Protein AF-A0AAV7T963-F1 (afdb_monomer)

Foldseek 3Di:
DDDDDDDDDDPDDDDPDPDDDDDDDPPPPDPDDDDDDDDDDPPPPCPVVVVVPPPPPVPPPPPPPPDPDDQLVVLVVVLVVCVVVVQQADPDDDSVLSVVLSVDPDPVVSSVSRNVVSVVVVVVVVVVVVVVVVVVVVVVVVVVVVVVVVVVVVVVVVVPPDPDDD

Mean predicted aligned error: 20.25 Å

Sequence (166 aa):
MMHDGTRKGFLAKLTHQQTTGRTLCFSLSLMKEETKTHLPQELDPDGWKTLSKSDPSDDDGEIHLEQEEDPLTTMRELVEMWRLAGKMVPENISEEQLRVLMELPTKSSRKTFLKHLLIKEGHKKSRKEKFKEIRKEESEQAIEKEDETDVRNTVDTCRKGNWRTL

Organism: Pleurodeles waltl (NCBI:txid8319)

Structure (mmCIF, N/CA/C/O backbone):
data_AF-A0AAV7T963-F1
#
_entry.id   AF-A0AAV7T963-F1
#
loop_
_atom_site.group_PDB
_atom_site.id
_atom_site.type_symbol
_atom_site.label_atom_id
_atom_site.label_alt_id
_atom_site.label_comp_id
_atom_site.label_asym_id
_atom_site.label_entity_id
_atom_site.label_seq_id
_atom_site.pdbx_PDB_ins_code
_atom_site.Cartn_x
_atom_site.Cartn_y
_atom_site.Cartn_z
_atom_site.occupancy
_atom_site.B_iso_or_equiv
_atom_site.auth_seq_id
_atom_site.auth_comp_id
_atom_site.auth_asym_id
_atom_site.auth_atom_id
_atom_site.pdbx_PDB_model_num
ATOM 1 N N . MET A 1 1 ? -44.673 41.470 -14.341 1.00 49.62 1 MET A N 1
ATOM 2 C CA . MET A 1 1 ? -43.631 42.468 -14.019 1.00 49.62 1 MET A CA 1
ATOM 3 C C . MET A 1 1 ? -42.719 41.839 -12.981 1.00 49.62 1 MET A C 1
ATOM 5 O O . MET A 1 1 ? -43.141 41.660 -11.850 1.00 49.62 1 MET A O 1
ATOM 9 N N . MET A 1 2 ? -41.551 41.357 -13.403 1.00 58.78 2 MET A N 1
ATOM 10 C CA . MET A 1 2 ? -40.573 40.682 -12.543 1.00 58.78 2 MET A CA 1
ATOM 11 C C . MET A 1 2 ? -39.478 41.692 -12.187 1.00 58.78 2 MET A C 1
ATOM 13 O O . MET A 1 2 ? -39.055 42.452 -13.052 1.00 58.78 2 MET A O 1
ATOM 17 N N . HIS A 1 3 ? -39.088 41.743 -10.915 1.00 51.69 3 HIS A N 1
ATOM 18 C CA . HIS A 1 3 ? -38.102 42.690 -10.398 1.00 51.69 3 HIS A CA 1
ATOM 19 C C . HIS A 1 3 ? -36.677 42.312 -10.834 1.00 51.69 3 HIS A C 1
ATOM 21 O O . HIS A 1 3 ? -36.234 41.189 -10.593 1.00 51.69 3 HIS A O 1
ATOM 27 N N . ASP A 1 4 ? -35.959 43.273 -11.419 1.00 53.66 4 ASP A N 1
ATOM 28 C CA . ASP A 1 4 ? -34.523 43.197 -11.699 1.00 53.66 4 ASP A CA 1
ATOM 29 C C . ASP A 1 4 ? -33.701 43.266 -10.402 1.00 53.66 4 ASP A C 1
ATOM 31 O O . ASP A 1 4 ? -33.773 44.230 -9.636 1.00 53.66 4 ASP A O 1
ATOM 35 N N . GLY A 1 5 ? -32.903 42.225 -10.157 1.00 57.91 5 GLY A N 1
ATOM 36 C CA . GLY A 1 5 ? -31.981 42.122 -9.029 1.00 57.91 5 GLY A CA 1
ATOM 37 C C . GLY A 1 5 ? -30.542 42.415 -9.449 1.00 57.91 5 GLY A C 1
ATOM 38 O O . GLY A 1 5 ? -29.823 41.526 -9.904 1.00 57.91 5 GLY A O 1
ATOM 39 N N . THR A 1 6 ? -30.107 43.659 -9.253 1.00 63.19 6 THR A N 1
ATOM 40 C CA . THR A 1 6 ? -28.734 44.138 -9.475 1.00 63.19 6 THR A CA 1
ATOM 41 C C . THR A 1 6 ? -27.724 43.404 -8.584 1.00 63.19 6 THR A C 1
AT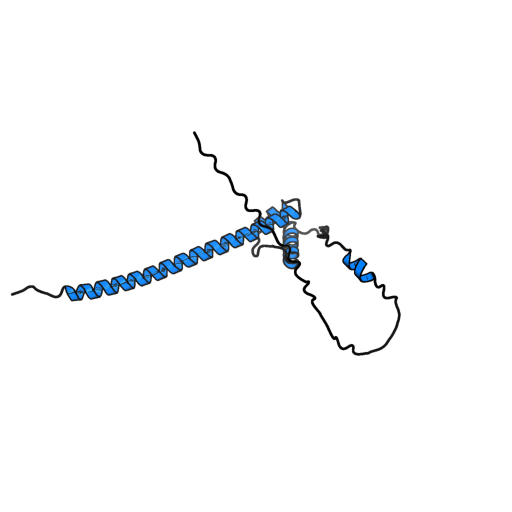OM 43 O O . THR A 1 6 ? -27.667 43.621 -7.372 1.00 63.19 6 THR A O 1
ATOM 46 N N . ARG A 1 7 ? -26.873 42.560 -9.180 1.00 59.44 7 ARG A N 1
ATOM 47 C CA . ARG A 1 7 ? -25.734 41.922 -8.499 1.00 59.44 7 ARG A CA 1
ATOM 48 C C . ARG A 1 7 ? -24.592 42.929 -8.344 1.00 59.44 7 ARG A C 1
ATOM 50 O O . ARG A 1 7 ? -23.920 43.270 -9.313 1.00 59.44 7 ARG A O 1
ATOM 57 N N . LYS A 1 8 ? -24.354 43.400 -7.119 1.00 62.66 8 LYS A N 1
ATOM 58 C CA . LYS A 1 8 ? -23.174 44.207 -6.778 1.00 62.66 8 LYS A CA 1
ATOM 59 C C . LYS A 1 8 ? -21.954 43.286 -6.694 1.00 62.66 8 LYS A C 1
ATOM 61 O O . LYS A 1 8 ? -21.834 42.498 -5.759 1.00 62.66 8 LYS A O 1
ATOM 66 N N . GLY A 1 9 ? -21.072 43.362 -7.688 1.00 49.31 9 GLY A N 1
ATOM 67 C CA . GLY A 1 9 ? -19.769 42.705 -7.659 1.00 49.31 9 GLY A CA 1
ATOM 68 C C . GLY A 1 9 ? -18.845 43.401 -6.662 1.00 49.31 9 GLY A C 1
ATOM 69 O O . GLY A 1 9 ? -18.518 44.574 -6.829 1.00 49.31 9 GLY A O 1
ATOM 70 N N . PHE A 1 10 ? -18.422 42.685 -5.624 1.00 52.78 10 PHE A N 1
ATOM 71 C CA . PHE A 1 10 ? -17.333 43.120 -4.758 1.00 52.78 10 PHE A CA 1
ATOM 72 C C . PHE A 1 10 ? -16.006 42.755 -5.429 1.00 52.78 10 PHE A C 1
ATOM 74 O O . PHE A 1 10 ? -15.581 41.603 -5.417 1.00 52.78 10 PHE A O 1
ATOM 81 N N . LEU A 1 11 ? -15.352 43.746 -6.037 1.00 58.91 11 LEU A N 1
ATOM 82 C CA . LEU A 1 11 ? -13.953 43.653 -6.450 1.00 58.91 11 LEU A CA 1
ATOM 83 C C . LEU A 1 11 ? -13.074 43.718 -5.195 1.00 58.91 11 LEU A C 1
ATOM 85 O O . LEU A 1 11 ? -12.751 44.800 -4.701 1.00 58.91 11 LEU A O 1
ATOM 89 N N . ALA A 1 12 ? -12.706 42.554 -4.662 1.00 57.91 12 ALA A N 1
ATOM 90 C CA . ALA A 1 12 ? -11.683 42.451 -3.633 1.00 57.91 12 ALA A CA 1
ATOM 91 C C . ALA A 1 12 ? -10.323 42.811 -4.253 1.00 57.91 12 ALA A C 1
ATOM 93 O O . ALA A 1 12 ? -9.766 42.066 -5.058 1.00 57.91 12 ALA A O 1
ATOM 94 N N . LYS A 1 13 ? -9.804 43.992 -3.907 1.00 59.03 13 LYS A N 1
ATOM 95 C CA . LYS A 1 13 ? -8.449 44.423 -4.262 1.00 59.03 13 LYS A CA 1
ATOM 96 C C . LYS A 1 13 ? -7.455 43.571 -3.474 1.00 59.03 13 LYS A C 1
ATOM 98 O O . LYS A 1 13 ? -7.295 43.761 -2.273 1.00 59.03 13 LYS A O 1
ATOM 103 N N . LEU A 1 14 ? -6.815 42.624 -4.154 1.00 52.81 14 LEU A N 1
ATOM 104 C CA . LEU A 1 14 ? -5.747 41.801 -3.599 1.00 52.81 14 LEU A CA 1
ATOM 105 C C . LEU A 1 14 ? -4.464 42.640 -3.545 1.00 52.81 14 LEU A C 1
ATOM 107 O O . LEU A 1 14 ? -3.837 42.907 -4.569 1.00 52.81 14 LEU A O 1
ATOM 111 N N . THR A 1 15 ? -4.097 43.111 -2.356 1.00 62.41 15 THR A N 1
ATOM 112 C CA . THR A 1 15 ? -2.819 43.788 -2.133 1.00 62.41 15 THR A CA 1
ATOM 113 C C . THR A 1 15 ? -1.707 42.742 -2.077 1.00 62.41 15 THR A C 1
ATOM 115 O O . THR A 1 15 ? -1.638 41.912 -1.175 1.00 62.41 15 THR A O 1
ATOM 118 N N . HIS A 1 16 ? -0.831 42.768 -3.079 1.00 58.34 16 HIS A N 1
ATOM 119 C CA . HIS A 1 16 ? 0.389 41.970 -3.118 1.00 58.34 16 HIS A CA 1
ATOM 120 C C . HIS A 1 16 ? 1.399 42.555 -2.122 1.00 58.34 16 HIS A C 1
ATOM 122 O O . HIS A 1 16 ? 2.162 43.462 -2.454 1.00 58.34 16 HIS A O 1
ATOM 128 N N . GLN A 1 17 ? 1.380 42.072 -0.879 1.00 65.31 17 GLN A N 1
ATOM 129 C CA . GLN A 1 17 ? 2.471 42.335 0.054 1.00 65.31 17 GLN A CA 1
ATOM 130 C C . GLN A 1 17 ? 3.622 41.386 -0.279 1.00 65.31 17 GLN A C 1
ATOM 132 O O . GLN A 1 17 ? 3.554 40.189 -0.005 1.00 65.31 17 GLN A O 1
ATOM 137 N N . GLN A 1 18 ? 4.667 41.931 -0.906 1.00 58.97 18 GLN A N 1
ATOM 138 C CA . GLN A 1 18 ? 5.959 41.266 -1.036 1.00 58.97 18 GLN A CA 1
ATOM 139 C C . GLN A 1 18 ? 6.500 41.032 0.373 1.00 58.97 18 GLN A C 1
ATOM 141 O O . GLN A 1 18 ? 6.967 41.956 1.035 1.00 58.97 18 GLN A O 1
ATOM 146 N N . THR A 1 19 ? 6.396 39.799 0.857 1.00 61.16 19 THR A N 1
ATOM 147 C CA . THR A 1 19 ? 7.059 39.398 2.092 1.00 61.16 19 THR A CA 1
ATOM 148 C C . THR A 1 19 ? 8.558 39.439 1.839 1.00 61.16 19 THR A C 1
ATOM 150 O O . THR A 1 19 ? 9.079 38.699 1.003 1.00 61.16 19 THR A O 1
ATOM 153 N N . THR A 1 20 ? 9.232 40.341 2.542 1.00 60.38 20 THR A N 1
ATOM 154 C CA . THR A 1 20 ? 10.684 40.455 2.603 1.00 60.38 20 THR A CA 1
ATOM 155 C C . THR A 1 20 ? 11.295 39.088 2.914 1.00 60.38 20 THR A C 1
ATOM 157 O O . THR A 1 20 ? 10.872 38.387 3.835 1.00 60.38 20 THR A O 1
ATOM 160 N N . GLY A 1 21 ? 12.241 38.673 2.071 1.00 57.84 21 GLY A N 1
ATOM 161 C CA . GLY A 1 21 ? 12.848 37.349 2.116 1.00 57.84 21 GLY A CA 1
ATOM 162 C C . GLY A 1 21 ? 13.423 37.021 3.492 1.00 57.84 21 GLY A C 1
ATOM 163 O O . GLY A 1 21 ? 14.101 37.834 4.118 1.00 57.84 21 GLY A O 1
ATOM 164 N N . ARG A 1 22 ? 13.162 35.798 3.957 1.00 65.62 22 ARG A N 1
ATOM 165 C CA . ARG A 1 22 ? 13.861 35.203 5.096 1.00 65.62 22 ARG A CA 1
ATOM 166 C C . ARG A 1 22 ? 15.294 34.900 4.670 1.00 65.62 22 ARG A C 1
ATOM 168 O O . ARG A 1 22 ? 15.558 33.843 4.104 1.00 65.62 22 ARG A O 1
ATOM 175 N N . THR A 1 23 ? 16.214 35.819 4.930 1.00 67.44 23 THR A N 1
ATOM 176 C CA . THR A 1 23 ? 17.646 35.527 4.830 1.00 67.44 23 THR A CA 1
ATOM 177 C C . THR A 1 23 ? 18.015 34.585 5.973 1.00 67.44 23 THR A C 1
ATOM 179 O O . THR A 1 23 ? 18.028 34.986 7.135 1.00 67.44 23 THR A O 1
ATOM 182 N N . LEU A 1 24 ? 18.271 33.315 5.663 1.00 60.66 24 LEU A N 1
ATOM 183 C CA . LEU A 1 24 ? 18.812 32.361 6.628 1.00 60.66 24 LEU A CA 1
ATOM 184 C C . LEU A 1 24 ? 20.339 32.494 6.629 1.00 60.66 24 LEU A C 1
ATOM 186 O O . LEU A 1 24 ? 21.019 31.967 5.752 1.00 60.66 24 LEU A O 1
ATOM 190 N N . CYS A 1 25 ? 20.875 33.232 7.602 1.00 50.41 25 CYS A N 1
ATOM 191 C CA . CYS A 1 25 ? 22.311 33.273 7.868 1.00 50.41 25 CYS A CA 1
ATOM 192 C C . CYS A 1 25 ? 22.745 31.967 8.543 1.00 50.41 25 CYS A C 1
ATOM 194 O O . CYS A 1 25 ? 22.620 31.824 9.757 1.00 50.41 25 CYS A O 1
ATOM 196 N N . PHE A 1 26 ? 23.291 31.027 7.774 1.00 49.59 26 PHE A N 1
ATOM 197 C CA . PHE A 1 26 ? 24.054 29.909 8.327 1.00 49.59 26 PHE A CA 1
ATOM 198 C C . PHE A 1 26 ? 25.531 30.299 8.409 1.00 49.59 26 PHE A C 1
ATOM 200 O O . PHE A 1 26 ? 26.326 29.989 7.526 1.00 49.59 26 PHE A O 1
ATOM 207 N N . SER A 1 27 ? 25.910 31.004 9.473 1.00 57.81 27 SER A N 1
ATOM 208 C CA . SER A 1 27 ? 27.320 31.171 9.826 1.00 57.81 27 SER A CA 1
ATOM 209 C C . SER A 1 27 ? 27.808 29.903 10.527 1.00 57.81 27 SER A C 1
ATOM 211 O O . SER A 1 27 ? 27.734 29.788 11.751 1.00 57.81 27 SER A O 1
ATOM 213 N N . LEU A 1 28 ? 28.273 28.929 9.744 1.00 48.31 28 LEU A N 1
ATOM 214 C CA . LEU A 1 28 ? 28.968 27.751 10.254 1.00 48.31 28 LEU A CA 1
ATOM 215 C C . LEU A 1 28 ? 30.454 28.101 10.425 1.00 48.31 28 LEU A C 1
ATOM 217 O O . LEU A 1 28 ? 31.255 27.932 9.509 1.00 48.31 28 LEU A O 1
ATOM 221 N N . SER A 1 29 ? 30.823 28.630 11.591 1.00 54.09 29 SER A N 1
ATOM 222 C CA . SER A 1 29 ? 32.232 28.817 11.955 1.00 54.09 29 SER A CA 1
ATOM 223 C C . SER A 1 29 ? 32.841 27.464 12.315 1.00 54.09 29 SER A C 1
ATOM 225 O O . SER A 1 29 ? 32.906 27.087 13.483 1.00 54.09 29 SER A O 1
ATOM 227 N N . LEU A 1 30 ? 33.260 26.713 11.297 1.00 50.47 30 LEU A N 1
ATOM 228 C CA . LEU A 1 30 ? 34.072 25.518 11.476 1.00 50.47 30 LEU A CA 1
ATOM 229 C C . LEU A 1 30 ? 35.525 25.965 11.688 1.00 50.47 30 LEU A C 1
ATOM 231 O O . LEU A 1 30 ? 36.156 26.504 10.778 1.00 50.47 30 LEU A O 1
ATOM 235 N N . MET A 1 31 ? 36.036 25.784 12.907 1.00 50.69 31 MET A N 1
ATOM 236 C CA . MET A 1 31 ? 37.458 25.954 13.208 1.00 50.69 31 MET A CA 1
ATOM 237 C C . MET A 1 31 ? 38.257 25.006 12.311 1.00 50.69 31 MET A C 1
ATOM 239 O O . MET A 1 31 ? 38.118 23.786 12.387 1.00 50.69 31 MET A O 1
ATOM 243 N N . LYS A 1 32 ? 39.047 25.595 11.415 1.00 52.69 32 LYS A N 1
ATOM 244 C CA . LYS A 1 32 ? 39.947 24.895 10.507 1.00 52.69 32 LYS A CA 1
ATOM 245 C C . LYS A 1 32 ? 41.241 24.619 11.263 1.00 52.69 32 LYS A C 1
ATOM 247 O O . LYS A 1 32 ? 42.041 25.527 11.461 1.00 52.69 32 LYS A O 1
ATOM 252 N N . GLU A 1 33 ? 41.409 23.382 11.713 1.00 49.22 33 GLU A N 1
ATOM 253 C CA . GLU A 1 33 ? 42.694 22.882 12.190 1.00 49.22 33 GLU A CA 1
ATOM 254 C C . GLU A 1 33 ? 43.617 22.669 10.983 1.00 49.22 33 GLU A C 1
ATOM 256 O O . GLU A 1 33 ? 43.249 22.052 9.980 1.00 49.22 33 GLU A O 1
ATOM 261 N N . GLU A 1 34 ? 44.796 23.277 11.049 1.00 52.03 34 GLU A N 1
ATOM 262 C CA . GLU A 1 34 ? 45.786 23.292 9.985 1.00 52.03 34 GLU A CA 1
ATOM 263 C C . GLU A 1 34 ? 46.676 22.050 10.068 1.00 52.03 34 GLU A C 1
ATOM 265 O O . GLU A 1 34 ? 47.501 21.928 10.968 1.00 52.03 34 GLU A O 1
ATOM 270 N N . THR A 1 35 ? 46.609 21.176 9.063 1.00 34.88 35 THR A N 1
ATOM 271 C CA . THR A 1 35 ? 47.794 20.420 8.638 1.00 34.88 35 THR A CA 1
ATOM 272 C C . THR A 1 35 ? 47.972 20.560 7.127 1.00 34.88 35 THR A C 1
ATOM 274 O O . THR A 1 35 ? 47.095 20.293 6.311 1.00 34.88 35 THR A O 1
ATOM 277 N N . LYS A 1 36 ? 49.127 21.123 6.777 1.00 45.72 36 LYS A N 1
ATOM 278 C CA . LYS A 1 36 ? 49.577 21.538 5.449 1.00 45.72 36 LYS A CA 1
ATOM 279 C C . LYS A 1 36 ? 50.177 20.355 4.691 1.00 45.72 36 LYS A C 1
ATOM 281 O O . LYS A 1 36 ? 51.077 19.719 5.223 1.00 45.72 36 LYS A O 1
ATOM 286 N N . THR A 1 37 ? 49.739 20.142 3.448 1.00 35.94 37 THR A N 1
ATOM 287 C CA . THR A 1 37 ? 50.466 19.663 2.235 1.00 35.94 37 THR A CA 1
ATOM 288 C C . THR A 1 37 ? 49.380 19.188 1.245 1.00 35.94 37 THR A C 1
ATOM 290 O O . THR A 1 37 ? 48.524 18.420 1.645 1.00 35.94 37 THR A O 1
ATOM 293 N N . HIS A 1 38 ? 49.207 19.612 -0.012 1.00 37.44 38 HIS A N 1
ATOM 294 C CA . HIS A 1 38 ? 50.040 20.174 -1.080 1.00 37.44 38 HIS A CA 1
ATOM 295 C C . HIS A 1 38 ? 49.070 20.792 -2.141 1.00 37.44 38 HIS A C 1
ATOM 297 O O . HIS A 1 38 ? 48.058 20.175 -2.460 1.00 37.44 38 HIS A O 1
ATOM 303 N N . LEU A 1 39 ? 49.315 22.009 -2.652 1.00 46.53 39 LEU A N 1
ATOM 304 C CA . LEU A 1 39 ? 48.509 22.703 -3.697 1.00 46.53 39 LEU A CA 1
ATOM 305 C C . LEU A 1 39 ? 48.904 22.223 -5.124 1.00 46.53 39 LEU A C 1
ATOM 307 O O . LEU A 1 39 ? 49.933 21.556 -5.223 1.00 46.53 39 LEU A O 1
ATOM 311 N N . PRO A 1 40 ? 48.288 22.651 -6.255 1.00 46.25 40 PRO A N 1
ATOM 312 C CA . PRO A 1 40 ? 46.943 23.183 -6.533 1.00 46.25 40 PRO A CA 1
ATOM 313 C C . PRO A 1 40 ? 46.290 22.464 -7.748 1.00 46.25 40 PRO A C 1
ATOM 315 O O . PRO A 1 40 ? 46.812 22.536 -8.859 1.00 46.25 40 PRO A O 1
ATOM 318 N N . GLN A 1 41 ? 45.121 21.838 -7.600 1.00 51.34 41 GLN A N 1
ATOM 319 C CA . GLN A 1 41 ? 44.279 21.546 -8.768 1.00 51.34 41 GLN A CA 1
ATOM 320 C C . GLN A 1 41 ? 43.183 22.606 -8.799 1.00 51.34 41 GLN A C 1
ATOM 322 O O . GLN A 1 41 ? 42.487 22.802 -7.805 1.00 51.34 41 GLN A O 1
ATOM 327 N N . GLU A 1 42 ? 43.158 23.356 -9.895 1.00 53.81 42 GLU A N 1
ATOM 328 C CA . GLU A 1 42 ? 42.251 24.457 -10.206 1.00 53.81 42 GLU A CA 1
ATOM 329 C C . GLU A 1 42 ? 40.840 24.169 -9.676 1.00 53.81 42 GLU A C 1
ATOM 331 O O . GLU A 1 42 ? 40.145 23.270 -10.149 1.00 53.81 42 GLU A O 1
ATOM 336 N N . LEU A 1 43 ? 40.457 24.875 -8.610 1.00 60.41 43 LEU A N 1
ATOM 337 C CA . LEU A 1 43 ? 39.146 24.720 -8.000 1.00 60.41 43 LEU A CA 1
ATOM 338 C C . LEU A 1 43 ? 38.159 25.440 -8.919 1.00 60.41 43 LEU A C 1
ATOM 340 O O . LEU A 1 43 ? 37.952 26.642 -8.766 1.00 60.41 43 LEU A O 1
ATOM 344 N N . ASP A 1 44 ? 37.635 24.720 -9.911 1.00 71.69 44 ASP A N 1
ATOM 345 C CA . ASP A 1 44 ? 36.640 25.240 -10.844 1.00 71.69 44 ASP A CA 1
ATOM 346 C C . ASP A 1 44 ? 35.429 25.771 -10.050 1.00 71.69 44 ASP A C 1
ATOM 348 O O . ASP A 1 44 ? 34.686 24.981 -9.448 1.00 71.69 44 ASP A O 1
ATOM 352 N N . PRO A 1 45 ? 35.203 27.099 -10.021 1.00 72.75 45 PRO A N 1
ATOM 353 C CA . PRO A 1 45 ? 34.083 27.696 -9.311 1.00 72.75 45 PRO A CA 1
ATOM 354 C C . PRO A 1 45 ? 32.734 27.322 -9.919 1.00 72.75 45 PRO A C 1
ATOM 356 O O . PRO A 1 45 ? 31.721 27.645 -9.311 1.00 72.75 45 PRO A O 1
ATOM 359 N N . ASP A 1 46 ? 32.687 26.681 -11.087 1.00 71.38 46 ASP A N 1
ATOM 360 C CA . ASP A 1 46 ? 31.457 26.218 -11.724 1.00 71.38 46 ASP A CA 1
ATOM 361 C C . ASP A 1 46 ? 31.242 24.696 -11.598 1.00 71.38 46 ASP A C 1
ATOM 363 O O . ASP A 1 46 ? 30.182 24.194 -11.985 1.00 71.38 46 ASP A O 1
ATOM 367 N N . GLY A 1 47 ? 32.148 23.965 -10.935 1.00 70.56 47 GLY A N 1
ATOM 368 C CA . GLY A 1 47 ? 32.023 22.518 -10.710 1.00 70.56 47 GLY A CA 1
ATOM 369 C C . GLY A 1 47 ? 30.808 22.108 -9.860 1.00 70.56 47 GLY A C 1
ATOM 370 O O . GLY A 1 47 ? 30.290 21.002 -9.986 1.00 70.56 47 GLY A O 1
ATOM 371 N N . TRP A 1 48 ? 30.279 23.007 -9.024 1.00 70.75 48 TRP A N 1
ATOM 372 C CA . TRP A 1 48 ? 29.012 22.783 -8.309 1.00 70.75 48 TRP A CA 1
ATOM 373 C C . TRP A 1 48 ? 27.780 23.135 -9.157 1.00 70.75 48 TRP A C 1
ATOM 375 O O . TRP A 1 48 ? 26.689 22.613 -8.915 1.00 70.75 48 TRP A O 1
ATOM 385 N N . LYS A 1 49 ? 27.929 23.987 -10.180 1.00 67.88 49 LYS A N 1
ATOM 386 C CA . LYS A 1 49 ? 26.843 24.322 -11.114 1.00 67.88 49 LYS A CA 1
ATOM 387 C C . LYS A 1 49 ? 26.586 23.207 -12.118 1.00 67.88 49 LYS A C 1
ATOM 389 O O . LYS A 1 49 ? 25.449 23.058 -12.554 1.00 67.88 49 LYS A O 1
ATOM 394 N N . THR A 1 50 ? 27.606 22.433 -12.480 1.00 65.00 50 THR A N 1
ATOM 395 C CA . THR A 1 50 ? 27.433 21.220 -13.293 1.00 65.00 50 THR A CA 1
ATOM 396 C C . THR A 1 50 ? 26.691 20.143 -12.505 1.00 65.00 50 THR A C 1
ATOM 398 O O . THR A 1 50 ? 25.752 19.553 -13.031 1.00 65.00 50 THR A O 1
ATOM 401 N N . LEU A 1 51 ? 27.006 19.979 -11.216 1.00 63.84 51 LEU A N 1
ATOM 402 C CA . LEU A 1 51 ? 26.307 19.042 -10.333 1.00 63.84 51 LEU A CA 1
ATOM 403 C C . LEU A 1 51 ? 24.832 19.431 -10.116 1.00 63.84 51 LEU A C 1
ATOM 405 O O . LEU A 1 51 ? 23.952 18.576 -10.146 1.00 63.84 51 LEU A O 1
ATOM 409 N N . SER A 1 52 ? 24.546 20.731 -9.982 1.00 64.06 52 SER A N 1
ATOM 410 C CA . SER A 1 52 ? 23.189 21.256 -9.734 1.00 64.06 52 SER A CA 1
ATOM 411 C C . SER A 1 52 ? 22.291 21.319 -10.979 1.00 64.06 52 SER A C 1
ATOM 413 O O . SER A 1 52 ? 21.109 21.628 -10.860 1.00 64.06 52 SER A O 1
ATOM 415 N N . LYS A 1 53 ? 22.849 21.087 -12.174 1.00 59.19 53 LYS A N 1
ATOM 416 C CA . LYS A 1 53 ? 22.110 21.011 -13.447 1.00 59.19 53 LYS A CA 1
ATOM 417 C C . LYS A 1 53 ? 21.766 19.582 -13.854 1.00 59.19 53 LYS A C 1
ATOM 419 O O . LYS A 1 53 ? 21.171 19.394 -14.910 1.00 59.19 53 LYS A O 1
ATOM 424 N N . SER A 1 54 ? 22.122 18.591 -13.037 1.00 50.62 54 SER A N 1
ATOM 425 C CA . SER A 1 54 ? 21.404 17.328 -13.096 1.00 50.62 54 SER A CA 1
ATOM 426 C C . SER A 1 54 ? 19.984 17.632 -12.633 1.00 50.62 54 SER A C 1
ATOM 428 O O . SER A 1 54 ? 19.742 17.913 -11.458 1.00 50.62 54 SER A O 1
ATOM 430 N N . ASP A 1 55 ? 19.053 17.705 -13.585 1.00 57.50 55 ASP A N 1
ATOM 431 C CA . ASP A 1 55 ? 17.642 17.631 -13.246 1.00 57.50 55 ASP A CA 1
ATOM 432 C C . ASP A 1 55 ? 17.485 16.441 -12.288 1.00 57.50 55 ASP A C 1
ATOM 434 O O . ASP A 1 55 ? 18.074 15.381 -12.542 1.00 57.50 55 ASP A O 1
ATOM 438 N N . PRO A 1 56 ? 16.687 16.543 -11.213 1.00 52.88 56 PRO A N 1
ATOM 439 C CA . PRO A 1 56 ? 16.081 15.357 -10.654 1.00 52.88 56 PRO A CA 1
ATOM 440 C C . PRO A 1 56 ? 15.081 14.869 -11.705 1.00 52.88 56 PRO A C 1
ATOM 442 O O . PRO A 1 56 ? 13.868 14.939 -11.514 1.00 52.88 56 PRO A O 1
ATOM 445 N N . SER A 1 57 ? 15.586 14.365 -12.835 1.00 46.69 57 SER A N 1
ATOM 446 C CA . SER A 1 57 ? 14.943 13.237 -13.464 1.00 46.69 57 SER A CA 1
ATOM 447 C C . SER A 1 57 ? 14.655 12.307 -12.299 1.00 46.69 57 SER A C 1
ATOM 449 O O . SER A 1 57 ? 15.544 12.002 -11.496 1.00 46.69 57 SER A O 1
ATOM 451 N N . ASP A 1 58 ? 13.387 11.948 -12.133 1.00 51.16 58 ASP A N 1
ATOM 452 C CA . ASP A 1 58 ? 13.008 10.707 -11.475 1.00 51.16 58 ASP A CA 1
ATOM 453 C C . ASP A 1 58 ? 13.705 9.590 -12.272 1.00 51.16 58 ASP A C 1
ATOM 455 O O . ASP A 1 58 ? 13.042 8.888 -13.032 1.00 51.16 58 ASP A O 1
ATOM 459 N N . ASP A 1 59 ? 15.039 9.528 -12.156 1.00 47.75 59 ASP A N 1
ATOM 460 C CA . ASP A 1 59 ? 15.949 8.783 -13.000 1.00 47.75 59 ASP A CA 1
ATOM 461 C C . ASP A 1 59 ? 15.501 7.355 -12.864 1.00 47.75 59 ASP A C 1
ATOM 463 O O . ASP A 1 59 ? 15.458 6.739 -11.792 1.00 47.75 59 ASP A O 1
ATOM 467 N N . ASP A 1 60 ? 14.935 6.933 -13.971 1.00 55.41 60 ASP A N 1
ATOM 468 C CA . ASP A 1 60 ? 14.050 5.822 -14.108 1.00 55.41 60 ASP A CA 1
ATOM 469 C C . ASP A 1 60 ? 14.862 4.550 -14.189 1.00 55.41 60 ASP A C 1
ATOM 471 O O . ASP A 1 60 ? 14.454 3.681 -14.946 1.00 55.41 60 ASP A O 1
ATOM 475 N N . GLY A 1 61 ? 15.912 4.428 -13.354 1.00 49.97 61 GLY A N 1
ATOM 476 C CA . GLY A 1 61 ? 16.850 3.317 -13.245 1.00 49.97 61 GLY A CA 1
ATOM 477 C C . GLY A 1 61 ? 16.263 2.091 -13.903 1.00 49.97 61 GLY A C 1
ATOM 478 O O . GLY A 1 61 ? 15.329 1.468 -13.367 1.00 49.97 61 GLY A O 1
ATOM 479 N N . GLU A 1 62 ? 16.656 1.899 -15.160 1.00 50.03 62 GLU A N 1
ATOM 480 C CA . GLU A 1 62 ? 16.218 0.787 -15.973 1.00 50.03 62 GLU A CA 1
ATOM 481 C C . GLU A 1 62 ? 16.618 -0.447 -15.179 1.00 50.03 62 GLU A C 1
ATOM 483 O O . GLU A 1 62 ? 17.794 -0.727 -14.960 1.00 50.03 62 GLU A O 1
ATOM 488 N N . ILE A 1 63 ? 15.613 -1.085 -14.583 1.00 54.84 63 ILE A N 1
ATOM 489 C CA . ILE A 1 63 ? 15.815 -2.270 -13.763 1.00 54.84 63 ILE A CA 1
ATOM 490 C C . ILE A 1 63 ? 16.077 -3.356 -14.789 1.00 54.84 63 ILE A C 1
ATOM 492 O O . ILE A 1 63 ? 15.142 -3.923 -15.352 1.00 54.84 63 ILE A O 1
ATOM 496 N N . HIS A 1 64 ? 17.353 -3.542 -15.106 1.00 50.91 64 HIS A N 1
ATOM 497 C CA . HIS A 1 64 ? 17.837 -4.629 -15.932 1.00 50.91 64 HIS A CA 1
ATOM 498 C C . HIS A 1 64 ? 17.726 -5.902 -15.097 1.00 50.91 64 HIS A C 1
ATOM 500 O O . HIS A 1 64 ? 18.613 -6.250 -14.320 1.00 50.91 64 HIS A O 1
ATOM 506 N N . LEU A 1 65 ? 16.550 -6.522 -15.160 1.00 55.50 65 LEU A N 1
ATOM 507 C CA . LEU A 1 65 ? 16.218 -7.759 -14.460 1.00 55.50 65 LEU A CA 1
ATOM 508 C C . LEU A 1 65 ? 16.874 -8.933 -15.195 1.00 55.50 65 LEU A C 1
ATOM 510 O O . LEU A 1 65 ? 16.204 -9.691 -15.886 1.00 55.50 65 LEU A O 1
ATOM 514 N N . GLU A 1 66 ? 18.199 -9.032 -15.109 1.00 53.78 66 GLU A N 1
ATOM 515 C CA . GLU A 1 66 ? 18.974 -10.126 -15.713 1.00 53.78 66 GLU A CA 1
ATOM 516 C C . GLU A 1 66 ? 19.310 -11.263 -14.739 1.00 53.78 66 GLU A C 1
ATOM 518 O O . GLU A 1 66 ? 19.949 -12.236 -15.132 1.00 53.78 66 GLU A O 1
ATOM 523 N N . GLN A 1 67 ? 18.865 -11.197 -13.482 1.00 54.75 67 GLN A N 1
ATOM 524 C CA . GLN A 1 67 ? 18.934 -12.357 -12.593 1.00 54.75 67 GLN A CA 1
ATOM 525 C C . GLN A 1 67 ? 17.689 -13.228 -12.790 1.00 54.75 67 GLN A C 1
ATOM 527 O O . GLN A 1 67 ? 16.571 -12.716 -12.790 1.00 54.75 67 GLN A O 1
ATOM 532 N N . GLU A 1 68 ? 17.898 -14.539 -12.967 1.00 58.94 68 GLU A N 1
ATOM 533 C CA . GLU A 1 68 ? 16.891 -15.616 -13.075 1.00 58.94 68 GLU A CA 1
ATOM 534 C C . GLU A 1 68 ? 16.058 -15.790 -11.785 1.00 58.94 68 GLU A C 1
ATOM 536 O O . GLU A 1 68 ? 15.847 -16.897 -11.289 1.00 58.94 68 GLU A O 1
ATOM 541 N N . GLU A 1 69 ? 15.615 -14.695 -11.182 1.00 65.69 69 GLU A N 1
ATOM 542 C CA . GLU A 1 69 ? 14.847 -14.718 -9.950 1.00 65.69 69 GLU A CA 1
ATOM 543 C C . GLU A 1 69 ? 13.360 -14.867 -10.258 1.00 65.69 69 GLU A C 1
ATOM 545 O O . GLU A 1 69 ? 12.859 -14.416 -11.292 1.00 65.69 69 GLU A O 1
ATOM 550 N N . ASP A 1 70 ? 12.636 -15.513 -9.342 1.00 85.88 70 ASP A N 1
ATOM 551 C CA . ASP A 1 70 ? 11.182 -15.617 -9.424 1.00 85.88 70 ASP A CA 1
ATOM 552 C C . ASP A 1 70 ? 10.580 -14.206 -9.589 1.00 85.88 70 ASP A C 1
ATOM 554 O O . ASP A 1 70 ? 10.869 -13.325 -8.771 1.00 85.88 70 ASP A O 1
ATOM 558 N N . PRO A 1 71 ? 9.734 -13.951 -10.605 1.00 85.50 71 PRO A N 1
ATOM 559 C CA . PRO A 1 71 ? 9.175 -12.625 -10.863 1.00 85.50 71 PRO A CA 1
ATOM 560 C C . PRO A 1 71 ? 8.448 -12.014 -9.655 1.00 85.50 71 PRO A C 1
ATOM 562 O O . PRO A 1 71 ? 8.368 -10.789 -9.538 1.00 85.50 71 PRO A O 1
ATOM 565 N N . LEU A 1 72 ? 7.941 -12.828 -8.721 1.00 89.94 72 LEU A N 1
ATOM 566 C CA . LEU A 1 72 ? 7.387 -12.320 -7.463 1.00 89.94 72 LEU A CA 1
ATOM 567 C C . LEU A 1 72 ? 8.459 -11.760 -6.524 1.00 89.94 72 LEU A C 1
ATOM 569 O O . LEU A 1 72 ? 8.203 -10.748 -5.868 1.00 89.94 72 LEU A O 1
ATOM 573 N N . THR A 1 73 ? 9.641 -12.373 -6.461 1.00 90.62 73 THR A N 1
ATOM 574 C CA . THR A 1 73 ? 10.793 -11.876 -5.693 1.00 90.62 73 THR A CA 1
ATOM 575 C C . THR A 1 73 ? 11.228 -10.519 -6.220 1.00 90.62 73 THR A C 1
ATOM 577 O O . THR A 1 73 ? 11.285 -9.562 -5.451 1.00 90.62 73 THR A O 1
ATOM 580 N N . THR A 1 74 ? 11.349 -10.374 -7.539 1.00 91.38 74 THR A N 1
ATOM 581 C CA . THR A 1 74 ? 11.642 -9.084 -8.170 1.00 91.38 74 THR A CA 1
ATOM 582 C C . THR A 1 74 ? 10.639 -7.993 -7.782 1.00 91.38 74 THR A C 1
ATOM 584 O O . THR A 1 74 ? 11.011 -6.852 -7.498 1.00 91.38 74 THR A O 1
ATOM 587 N N . MET A 1 75 ? 9.342 -8.320 -7.737 1.00 92.44 75 MET A N 1
ATOM 588 C CA . MET A 1 75 ? 8.324 -7.353 -7.311 1.00 92.44 75 MET A CA 1
ATOM 589 C C . MET A 1 75 ? 8.450 -6.997 -5.825 1.00 92.44 75 MET A C 1
ATOM 591 O O . MET A 1 75 ? 8.200 -5.846 -5.461 1.00 92.44 75 MET A O 1
ATOM 595 N N . ARG A 1 76 ? 8.849 -7.942 -4.964 1.00 93.94 76 ARG A N 1
ATOM 596 C CA . ARG A 1 76 ? 9.119 -7.672 -3.539 1.00 93.94 76 ARG A CA 1
ATOM 597 C C . ARG A 1 76 ? 10.303 -6.729 -3.373 1.00 93.94 76 ARG A C 1
ATOM 599 O O . ARG A 1 76 ? 10.196 -5.768 -2.617 1.00 93.94 76 ARG A O 1
ATOM 606 N N . GLU A 1 77 ? 11.383 -6.959 -4.105 1.00 92.12 77 GLU A N 1
ATOM 607 C CA . GL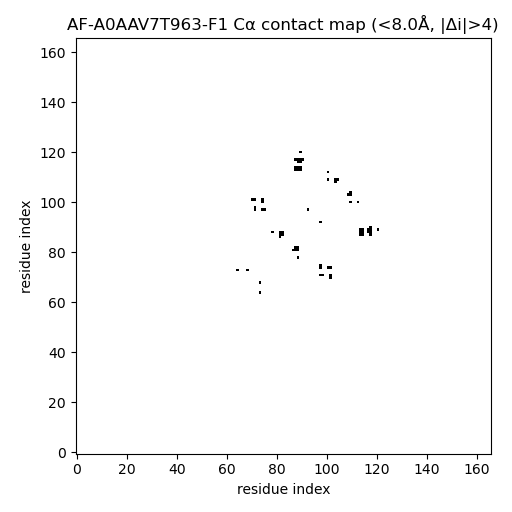U A 1 77 ? 12.572 -6.107 -4.070 1.00 92.12 77 GLU A CA 1
ATOM 608 C C . GLU A 1 77 ? 12.286 -4.702 -4.593 1.00 92.12 77 GLU A C 1
ATOM 610 O O . GLU A 1 77 ? 12.672 -3.720 -3.965 1.00 92.12 77 GLU A O 1
ATOM 615 N N . LEU A 1 78 ? 11.523 -4.580 -5.685 1.00 91.19 78 LEU A N 1
ATOM 616 C CA . LEU A 1 78 ? 11.071 -3.285 -6.198 1.00 91.19 78 LEU A CA 1
ATOM 617 C C . LEU A 1 78 ? 10.307 -2.484 -5.134 1.00 91.19 78 LEU A C 1
ATOM 619 O O . LEU A 1 78 ? 10.525 -1.283 -4.958 1.00 91.19 78 LEU A O 1
ATOM 623 N N . VAL A 1 79 ? 9.397 -3.153 -4.428 1.00 93.56 79 VAL A N 1
ATOM 624 C CA . VAL A 1 79 ? 8.617 -2.566 -3.337 1.00 93.56 79 VAL A CA 1
ATOM 625 C C . VAL A 1 79 ? 9.521 -2.154 -2.173 1.00 93.56 79 VAL A C 1
ATOM 627 O O . VAL A 1 79 ? 9.337 -1.066 -1.624 1.00 93.56 79 VAL A O 1
ATOM 630 N N . GLU A 1 80 ? 10.502 -2.983 -1.817 1.00 93.00 80 GLU A N 1
ATOM 631 C CA . GLU A 1 80 ? 11.451 -2.698 -0.740 1.00 93.00 80 GLU A CA 1
ATOM 632 C C . GLU A 1 80 ? 12.354 -1.508 -1.082 1.00 93.00 80 GLU A C 1
ATOM 634 O O . GLU A 1 80 ? 12.482 -0.579 -0.286 1.00 93.00 80 GLU A O 1
ATOM 639 N N . MET A 1 81 ? 12.878 -1.442 -2.308 1.00 92.12 81 MET A N 1
ATOM 640 C CA . MET A 1 81 ? 13.630 -0.281 -2.789 1.00 92.12 81 MET A CA 1
ATOM 641 C C . MET A 1 81 ? 12.804 1.005 -2.701 1.00 92.12 81 MET A C 1
ATOM 643 O O . MET A 1 81 ? 13.298 2.041 -2.259 1.00 92.12 81 MET A O 1
ATOM 647 N N . TRP A 1 82 ? 11.523 0.964 -3.076 1.00 91.81 82 TRP A N 1
ATOM 648 C CA . TRP A 1 82 ? 10.644 2.129 -2.950 1.00 91.81 82 TRP A CA 1
ATOM 649 C C . TRP A 1 82 ? 10.358 2.519 -1.502 1.00 91.81 82 TRP A C 1
ATOM 651 O O . TRP A 1 82 ? 10.230 3.713 -1.218 1.00 91.81 82 TRP A O 1
ATOM 661 N N . ARG A 1 83 ? 10.293 1.550 -0.588 1.00 93.19 83 ARG A N 1
ATOM 662 C CA . ARG A 1 83 ? 10.178 1.803 0.850 1.00 93.19 83 ARG A CA 1
ATOM 663 C C . ARG A 1 83 ? 11.428 2.506 1.383 1.00 93.19 83 ARG A C 1
ATOM 665 O O . ARG A 1 83 ? 11.293 3.532 2.047 1.00 93.19 83 ARG A O 1
ATOM 672 N N . LEU A 1 84 ? 12.619 2.024 1.024 1.00 91.50 84 LEU A N 1
ATOM 673 C CA . LEU A 1 84 ? 13.899 2.648 1.385 1.00 91.50 84 LEU A CA 1
ATOM 674 C C . LEU A 1 84 ? 14.048 4.056 0.790 1.00 91.50 84 LEU A C 1
ATOM 676 O O . LEU A 1 84 ? 14.545 4.962 1.451 1.00 91.50 84 LEU A O 1
ATOM 680 N N . ALA A 1 85 ? 13.536 4.273 -0.423 1.00 91.56 85 ALA A N 1
ATOM 681 C CA . ALA A 1 85 ? 13.503 5.579 -1.080 1.00 91.56 85 ALA A CA 1
ATOM 682 C C . ALA A 1 85 ? 12.443 6.550 -0.509 1.00 91.56 85 ALA A C 1
ATOM 684 O O . ALA A 1 85 ? 12.217 7.621 -1.079 1.00 91.56 85 ALA A O 1
ATOM 685 N N . GLY A 1 86 ? 11.738 6.181 0.567 1.00 89.00 86 GLY A N 1
ATOM 686 C CA . GLY A 1 86 ? 10.724 7.023 1.209 1.00 89.00 86 GLY A CA 1
ATOM 687 C C . GLY A 1 86 ? 9.454 7.227 0.377 1.00 89.00 86 GLY A C 1
ATOM 688 O O . GLY A 1 86 ? 8.719 8.194 0.588 1.00 89.00 86 GLY A O 1
ATOM 689 N N . LYS A 1 87 ? 9.178 6.353 -0.600 1.00 89.00 87 LYS A N 1
ATOM 690 C CA . LYS A 1 87 ? 7.934 6.407 -1.377 1.00 89.00 87 LYS A CA 1
ATOM 691 C C . LYS A 1 87 ? 6.773 5.825 -0.561 1.00 89.00 87 LYS A C 1
ATOM 693 O O . LYS A 1 87 ? 6.949 5.055 0.379 1.00 89.00 87 LYS A O 1
ATOM 698 N N . MET A 1 88 ? 5.551 6.205 -0.936 1.00 85.56 88 MET A N 1
ATOM 699 C CA . MET A 1 88 ? 4.318 5.782 -0.265 1.00 85.56 88 MET A CA 1
ATOM 700 C C . MET A 1 88 ? 4.009 4.303 -0.537 1.00 85.56 88 MET A C 1
ATOM 702 O O . MET A 1 88 ? 3.278 3.975 -1.473 1.00 85.56 88 MET A O 1
ATOM 706 N N . VAL A 1 89 ? 4.565 3.424 0.293 1.00 92.81 89 VAL A N 1
ATOM 707 C CA . VAL A 1 89 ? 4.369 1.972 0.240 1.00 92.81 89 VAL A CA 1
ATOM 708 C C . VAL A 1 89 ? 3.624 1.511 1.505 1.00 92.81 89 VAL A C 1
ATOM 710 O O . VAL A 1 89 ? 3.991 1.931 2.602 1.00 92.81 89 VAL A O 1
ATOM 713 N N . PRO A 1 90 ? 2.579 0.671 1.386 1.00 92.62 90 PRO A N 1
ATOM 714 C CA . PRO A 1 90 ? 1.892 0.073 2.531 1.00 92.62 90 PRO A CA 1
ATOM 715 C C . PRO A 1 90 ? 2.803 -0.775 3.433 1.00 92.62 90 PRO A C 1
ATOM 717 O O . PRO A 1 90 ? 3.826 -1.318 3.004 1.00 92.62 90 PRO A O 1
ATOM 720 N N . GLU A 1 91 ? 2.391 -0.923 4.692 1.00 87.19 91 GLU A N 1
ATOM 721 C CA . GLU A 1 91 ? 3.110 -1.712 5.700 1.00 87.19 91 GLU A CA 1
ATOM 722 C C . GLU A 1 91 ? 2.929 -3.219 5.457 1.00 87.19 91 GLU A C 1
ATOM 724 O O . GLU A 1 91 ? 3.878 -3.985 5.588 1.00 87.19 91 GLU A O 1
ATOM 729 N N . ASN A 1 92 ? 1.727 -3.640 5.038 1.00 86.50 92 ASN A N 1
ATOM 730 C CA . ASN A 1 92 ? 1.382 -5.047 4.833 1.00 86.50 92 ASN A CA 1
ATOM 731 C C . ASN A 1 92 ? 0.961 -5.306 3.380 1.00 86.50 92 ASN A C 1
ATOM 733 O O . ASN A 1 92 ? -0.209 -5.179 3.027 1.00 86.50 92 ASN A O 1
ATOM 737 N N . ILE A 1 93 ? 1.908 -5.726 2.541 1.00 91.19 93 ILE A N 1
ATOM 738 C CA . ILE A 1 93 ? 1.619 -6.155 1.166 1.00 91.19 93 ILE A CA 1
ATOM 739 C C . ILE A 1 93 ? 1.419 -7.670 1.125 1.00 91.19 93 ILE A C 1
ATOM 741 O O . ILE A 1 93 ? 2.278 -8.430 1.572 1.00 91.19 93 ILE A O 1
ATOM 745 N N . SER A 1 94 ? 0.284 -8.103 0.570 1.00 93.25 94 SER A N 1
ATOM 746 C CA . SER A 1 94 ? -0.012 -9.523 0.355 1.00 93.25 94 SER A CA 1
ATOM 747 C C . SER A 1 94 ? 0.533 -10.021 -0.985 1.00 93.25 94 SER A C 1
ATOM 749 O O . SER A 1 94 ? 0.796 -9.237 -1.899 1.00 93.25 94 SER A O 1
ATOM 751 N N . GLU A 1 95 ? 0.691 -11.336 -1.130 1.00 92.38 95 GLU A N 1
ATOM 752 C CA . GLU A 1 95 ? 1.210 -11.927 -2.367 1.00 92.38 95 GLU A CA 1
ATOM 753 C C . GLU A 1 95 ? 0.274 -11.713 -3.561 1.00 92.38 95 GLU A C 1
ATOM 755 O O . GLU A 1 95 ? 0.726 -11.466 -4.677 1.00 92.38 95 GLU A O 1
ATOM 760 N N . GLU A 1 96 ? -1.038 -11.695 -3.330 1.00 93.31 96 GLU A N 1
ATOM 761 C CA . GLU A 1 96 ? -2.020 -11.384 -4.369 1.00 93.31 96 GLU A CA 1
ATOM 762 C C . GLU A 1 96 ? -1.827 -9.958 -4.898 1.00 93.31 96 GLU A C 1
ATOM 764 O O . GLU A 1 96 ? -1.959 -9.714 -6.093 1.00 93.31 96 GLU A O 1
ATOM 769 N N . GLN A 1 97 ? -1.466 -9.010 -4.028 1.00 93.88 97 GLN A N 1
ATOM 770 C CA . GLN A 1 97 ? -1.184 -7.632 -4.434 1.00 93.88 97 GLN A CA 1
ATOM 771 C C . GLN A 1 97 ? 0.130 -7.523 -5.216 1.00 93.88 97 GLN A C 1
ATOM 773 O O . GLN A 1 97 ? 0.219 -6.709 -6.133 1.00 93.88 97 GLN A O 1
ATOM 778 N N . LEU A 1 98 ? 1.126 -8.359 -4.904 1.00 94.19 98 LEU A N 1
ATOM 779 C CA . LEU A 1 98 ? 2.365 -8.453 -5.684 1.00 94.19 98 LEU A CA 1
ATOM 780 C C . LEU A 1 98 ? 2.108 -9.007 -7.089 1.00 94.19 98 LEU A C 1
ATOM 782 O O . LEU A 1 98 ? 2.668 -8.496 -8.056 1.00 94.19 98 LEU A O 1
ATOM 786 N N . ARG A 1 99 ? 1.196 -9.978 -7.231 1.00 93.69 99 ARG A N 1
ATOM 787 C CA . ARG A 1 99 ? 0.761 -10.472 -8.549 1.00 93.69 99 ARG A CA 1
ATOM 788 C C . ARG A 1 99 ? 0.101 -9.373 -9.382 1.00 93.69 99 ARG A C 1
ATOM 790 O O . ARG A 1 99 ? 0.390 -9.258 -10.566 1.00 93.69 99 ARG A O 1
ATOM 797 N N . VAL A 1 100 ? -0.709 -8.514 -8.759 1.00 94.44 100 VAL A N 1
ATOM 798 C CA . VAL A 1 100 ? -1.293 -7.347 -9.447 1.00 94.44 100 VAL A CA 1
ATOM 799 C C . VAL A 1 100 ? -0.206 -6.359 -9.886 1.00 94.44 100 VAL A C 1
ATOM 801 O O . VAL A 1 100 ? -0.271 -5.829 -10.988 1.00 94.44 100 VAL A O 1
ATOM 804 N N . LEU A 1 101 ? 0.827 -6.123 -9.070 1.00 93.75 101 LEU A N 1
ATOM 805 C CA . LEU A 1 101 ? 1.954 -5.266 -9.468 1.00 93.75 101 LEU A CA 1
ATOM 806 C C . LEU A 1 101 ? 2.719 -5.809 -10.679 1.00 93.75 101 LEU A C 1
ATOM 808 O O . LEU A 1 101 ? 3.163 -5.019 -11.513 1.00 93.75 101 LEU A O 1
ATOM 812 N N . MET A 1 102 ? 2.844 -7.132 -10.772 1.00 92.88 102 MET A N 1
ATOM 813 C CA . MET A 1 102 ? 3.454 -7.814 -11.911 1.00 92.88 102 MET A CA 1
ATOM 814 C C . MET A 1 102 ? 2.621 -7.652 -13.191 1.00 92.88 102 MET A C 1
ATOM 816 O O . MET A 1 102 ? 3.186 -7.437 -14.258 1.00 92.88 102 MET A O 1
ATOM 820 N N . GLU A 1 103 ? 1.290 -7.701 -13.085 1.00 93.56 103 GLU A N 1
ATOM 821 C CA . GLU A 1 103 ? 0.372 -7.506 -14.219 1.00 93.56 103 GLU A CA 1
ATOM 822 C C . GLU A 1 103 ? 0.402 -6.067 -14.764 1.00 93.56 103 GLU A C 1
ATOM 824 O O . GLU A 1 103 ? 0.187 -5.829 -15.953 1.00 93.56 103 GLU A O 1
ATOM 829 N N . LEU A 1 104 ? 0.702 -5.085 -13.910 1.00 93.62 104 LEU A N 1
ATOM 830 C CA . LEU A 1 104 ? 0.769 -3.684 -14.309 1.00 93.62 104 LEU A CA 1
ATOM 831 C C . LEU A 1 104 ? 2.015 -3.404 -15.179 1.00 93.62 104 LEU A C 1
ATOM 833 O O . LEU A 1 104 ? 3.146 -3.586 -14.713 1.00 93.62 104 LEU A O 1
ATOM 837 N N . PRO A 1 105 ? 1.851 -2.884 -16.413 1.00 89.25 105 PRO A N 1
ATOM 838 C CA . PRO A 1 105 ? 2.959 -2.757 -17.362 1.00 89.25 105 PRO A CA 1
ATOM 839 C C . PRO A 1 105 ? 3.879 -1.568 -17.061 1.00 89.25 105 PRO A C 1
ATOM 841 O O . PRO A 1 105 ? 5.068 -1.609 -17.363 1.00 89.25 105 PRO A O 1
ATOM 844 N N . THR A 1 106 ? 3.356 -0.497 -16.455 1.00 92.88 106 THR A N 1
ATOM 845 C CA . THR A 1 106 ? 4.105 0.754 -16.261 1.00 92.88 106 THR A CA 1
ATOM 846 C C . THR A 1 106 ? 4.520 0.964 -14.806 1.00 92.88 106 THR A C 1
ATOM 848 O O . THR A 1 106 ? 3.751 0.725 -13.875 1.00 92.88 106 THR A O 1
ATOM 851 N N . LYS A 1 107 ? 5.719 1.521 -14.580 1.00 89.38 107 LYS A N 1
ATOM 852 C CA . LYS A 1 107 ? 6.186 1.897 -13.229 1.00 89.38 107 LYS A CA 1
ATOM 853 C C . LYS A 1 107 ? 5.212 2.869 -12.535 1.00 89.38 107 LYS A C 1
ATOM 855 O O . LYS A 1 107 ? 4.985 2.764 -11.332 1.00 89.38 107 LYS A O 1
ATOM 860 N N . SER A 1 108 ? 4.603 3.796 -13.278 1.00 89.62 108 SER A N 1
ATOM 861 C CA . SER A 1 108 ? 3.637 4.773 -12.748 1.00 89.62 108 SER A CA 1
ATOM 862 C C . SER A 1 108 ? 2.330 4.131 -12.273 1.00 89.62 108 SER A C 1
ATOM 864 O O . SER A 1 108 ? 1.810 4.522 -11.224 1.00 89.62 108 SER A O 1
ATOM 866 N N . SER A 1 109 ? 1.815 3.122 -12.984 1.00 92.12 109 SER A N 1
ATOM 867 C CA . SER A 1 109 ? 0.621 2.384 -12.553 1.00 92.12 109 SER A CA 1
ATOM 868 C C . SER A 1 109 ? 0.900 1.562 -11.295 1.00 92.12 109 SER A C 1
ATOM 870 O O . SER A 1 109 ? 0.117 1.636 -10.349 1.00 92.12 109 SER A O 1
ATOM 872 N N . ARG A 1 110 ? 2.063 0.901 -11.210 1.00 93.62 110 ARG A N 1
ATOM 873 C CA . ARG A 1 110 ? 2.532 0.219 -9.988 1.00 93.62 110 ARG A CA 1
ATOM 874 C C . ARG A 1 110 ? 2.621 1.173 -8.792 1.00 93.62 110 ARG A C 1
ATOM 876 O O . ARG A 1 110 ? 2.042 0.901 -7.742 1.00 93.62 110 ARG A O 1
ATOM 883 N N . LYS A 1 111 ? 3.259 2.339 -8.961 1.00 92.44 111 LYS A N 1
ATOM 884 C CA . LYS A 1 111 ? 3.323 3.396 -7.928 1.00 92.44 111 LYS A CA 1
ATOM 885 C C . LYS A 1 111 ? 1.924 3.865 -7.501 1.00 92.44 111 LYS A C 1
ATOM 887 O O . LYS A 1 111 ? 1.652 4.033 -6.314 1.00 92.44 111 LYS A O 1
ATOM 892 N N . THR A 1 112 ? 1.020 4.054 -8.461 1.00 94.88 112 THR A N 1
ATOM 893 C CA . THR A 1 112 ? -0.366 4.479 -8.199 1.00 94.88 112 THR A CA 1
ATOM 894 C C . THR A 1 112 ? -1.147 3.415 -7.426 1.00 94.88 112 THR A C 1
ATOM 896 O O . THR A 1 112 ? -1.879 3.749 -6.494 1.00 94.88 112 THR A O 1
ATOM 899 N N . PHE A 1 113 ? -0.954 2.136 -7.755 1.00 95.62 113 PHE A N 1
ATOM 900 C CA . PHE A 1 113 ? -1.559 1.017 -7.038 1.00 95.62 113 PHE A CA 1
ATOM 901 C C . PHE A 1 113 ? -1.103 0.964 -5.575 1.00 95.62 113 PHE A C 1
ATOM 903 O O . PHE A 1 113 ? -1.942 0.874 -4.678 1.00 95.62 113 PHE A O 1
ATOM 910 N N . LEU A 1 114 ? 0.198 1.124 -5.315 1.00 95.19 114 LEU A N 1
ATOM 911 C CA . LEU A 1 114 ? 0.735 1.188 -3.950 1.00 95.19 114 LEU A CA 1
ATOM 912 C C . LEU A 1 114 ? 0.169 2.365 -3.152 1.00 95.19 114 LEU A C 1
ATOM 914 O O . LEU A 1 114 ? -0.259 2.193 -2.009 1.00 95.19 114 LEU A O 1
ATOM 918 N N . LYS A 1 115 ? 0.069 3.545 -3.775 1.00 94.62 115 LYS A N 1
ATOM 919 C CA . LYS A 1 115 ? -0.578 4.712 -3.161 1.00 94.62 115 LYS A CA 1
ATOM 920 C C . LYS A 1 115 ? -2.035 4.417 -2.791 1.00 94.62 115 LYS A C 1
ATOM 922 O O . LYS A 1 115 ? -2.475 4.759 -1.695 1.00 94.62 115 LYS A O 1
ATOM 927 N N . HIS A 1 116 ? -2.785 3.776 -3.687 1.00 95.06 116 HIS A N 1
ATOM 928 C CA . HIS A 1 116 ? -4.166 3.375 -3.421 1.00 95.06 116 HIS A CA 1
ATOM 929 C C . HIS A 1 116 ? -4.263 2.395 -2.239 1.00 95.06 116 HIS A C 1
ATOM 931 O O . HIS A 1 116 ? -5.120 2.576 -1.370 1.00 95.06 116 HIS A O 1
ATOM 937 N N . LEU A 1 117 ? -3.377 1.398 -2.162 1.00 95.44 117 LEU A N 1
ATOM 938 C CA . LEU A 1 117 ? -3.337 0.454 -1.044 1.00 95.44 117 LEU A CA 1
ATOM 939 C C . LEU A 1 117 ? -3.080 1.156 0.292 1.00 95.44 117 LEU A C 1
ATOM 941 O O . LEU A 1 117 ? -3.777 0.877 1.266 1.00 95.44 117 LEU A O 1
ATOM 945 N N . LEU A 1 118 ? -2.160 2.121 0.323 1.00 94.62 118 LEU A N 1
ATOM 946 C CA . 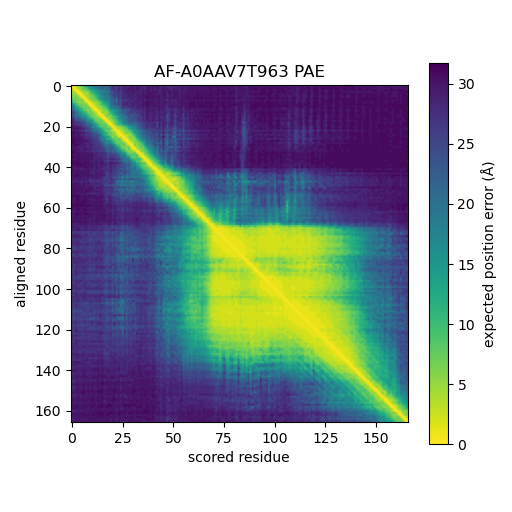LEU A 1 118 ? -1.836 2.864 1.539 1.00 94.62 118 LEU A CA 1
ATOM 947 C C . LEU A 1 118 ? -3.050 3.654 2.052 1.00 94.62 118 LEU A C 1
ATOM 949 O O . LEU A 1 118 ? -3.388 3.600 3.235 1.00 94.62 118 LEU A O 1
ATOM 953 N N . ILE A 1 119 ? -3.761 4.333 1.148 1.00 94.50 119 ILE A N 1
ATOM 954 C CA . ILE A 1 119 ? -4.996 5.058 1.481 1.00 94.50 119 ILE A CA 1
ATOM 955 C C . ILE A 1 119 ? -6.068 4.082 1.990 1.00 94.50 119 ILE A C 1
ATOM 957 O O . ILE A 1 119 ? -6.735 4.341 2.996 1.00 94.50 119 ILE A O 1
ATOM 961 N N . LYS A 1 120 ? -6.220 2.928 1.330 1.00 94.00 120 LYS A N 1
ATOM 962 C CA . LYS A 1 120 ? -7.187 1.891 1.711 1.00 94.00 120 LYS A CA 1
ATOM 963 C C . LYS A 1 120 ? -6.904 1.331 3.107 1.00 94.00 120 LYS A C 1
ATOM 965 O O . LYS A 1 120 ? -7.843 1.158 3.890 1.00 94.00 120 LYS A O 1
ATOM 970 N N . GLU A 1 121 ? -5.640 1.075 3.436 1.00 93.19 121 GLU A N 1
ATOM 971 C CA . GLU A 1 121 ? -5.219 0.659 4.775 1.00 93.19 121 GLU A CA 1
ATOM 972 C C . GLU A 1 121 ? -5.517 1.731 5.821 1.00 93.19 121 GLU A C 1
ATOM 974 O O . GLU A 1 121 ? -6.115 1.412 6.850 1.00 93.19 121 GLU A O 1
ATOM 979 N N . GLY A 1 122 ? -5.197 2.997 5.535 1.00 91.25 122 GLY A N 1
ATOM 980 C CA . GLY A 1 122 ? -5.511 4.125 6.414 1.00 91.25 122 GLY A CA 1
ATOM 981 C C . GLY A 1 122 ? -7.008 4.223 6.719 1.00 91.25 122 GLY A C 1
ATOM 982 O O . GLY A 1 122 ? -7.418 4.263 7.880 1.00 91.25 122 GLY A O 1
ATOM 983 N N . HIS A 1 123 ? -7.857 4.137 5.691 1.00 92.94 123 HIS A N 1
ATOM 984 C CA . HIS A 1 123 ? -9.313 4.131 5.863 1.00 92.94 123 HIS A CA 1
ATOM 985 C C . HIS A 1 123 ? -9.821 2.912 6.647 1.00 92.94 123 HIS A C 1
ATOM 987 O O . HIS A 1 123 ? -10.839 2.999 7.336 1.00 92.94 123 HIS A O 1
ATOM 993 N N . LYS A 1 124 ? -9.164 1.751 6.525 1.00 91.62 124 LYS A N 1
ATOM 994 C CA . LYS A 1 124 ? -9.518 0.539 7.278 1.00 91.62 124 LYS A CA 1
ATOM 995 C C . LYS A 1 124 ? -9.114 0.666 8.748 1.00 91.62 124 LYS A C 1
ATOM 997 O O . LYS A 1 124 ? -9.906 0.288 9.608 1.00 91.62 124 LYS A O 1
ATOM 1002 N N . LYS A 1 125 ? -7.922 1.200 9.035 1.00 90.25 125 LYS A N 1
ATOM 1003 C CA . LYS A 1 125 ? -7.428 1.450 10.399 1.00 90.25 125 LYS A CA 1
ATOM 1004 C C . LYS A 1 125 ? -8.327 2.473 11.113 1.00 90.25 125 LYS A C 1
ATOM 1006 O O . LYS A 1 125 ? -8.903 2.130 12.140 1.00 90.25 125 LYS A O 1
ATOM 1011 N N . SER A 1 126 ? -8.591 3.630 10.497 1.00 90.19 126 SER A N 1
ATOM 1012 C CA . SER A 1 126 ? -9.453 4.674 11.082 1.00 90.19 126 SER A CA 1
ATOM 1013 C C . SER A 1 126 ? -10.891 4.200 11.332 1.00 90.19 126 SER A C 1
ATOM 1015 O O . SER A 1 126 ? -11.461 4.465 12.385 1.00 90.19 126 SER A O 1
ATOM 1017 N N . ARG A 1 127 ? -11.494 3.433 10.410 1.00 91.06 127 ARG A N 1
ATOM 1018 C CA . ARG A 1 127 ? -12.840 2.871 10.638 1.00 91.06 127 ARG A CA 1
ATOM 1019 C C . ARG A 1 127 ? -12.888 1.907 11.819 1.00 91.06 127 ARG A C 1
ATOM 1021 O O . ARG A 1 127 ? -13.841 1.943 12.590 1.00 91.06 127 ARG A O 1
ATOM 1028 N N . LYS A 1 128 ? -11.874 1.048 11.959 1.00 90.06 128 LYS A N 1
ATOM 1029 C CA . LYS A 1 128 ? -11.777 0.118 13.091 1.00 90.06 128 LYS A CA 1
ATOM 1030 C C . LYS A 1 128 ? -11.596 0.855 14.414 1.00 90.06 128 LYS A C 1
ATOM 1032 O O . LYS A 1 128 ? -12.152 0.417 15.410 1.00 90.06 128 LYS A O 1
ATOM 1037 N N . GLU A 1 129 ? -10.822 1.932 14.421 1.00 90.25 129 GLU A N 1
ATOM 1038 C CA . GLU A 1 129 ? -10.609 2.771 15.600 1.00 90.25 129 GLU A CA 1
ATOM 1039 C C . GLU A 1 129 ? -11.907 3.443 16.051 1.00 90.25 129 GLU A C 1
ATOM 1041 O O . GLU A 1 129 ? -12.331 3.213 17.178 1.00 90.25 129 GLU A O 1
ATOM 1046 N N . LYS A 1 130 ? -12.618 4.115 15.136 1.00 88.88 130 LYS A N 1
ATOM 1047 C CA . LYS A 1 130 ? -13.931 4.719 15.426 1.00 88.88 130 LYS A CA 1
ATOM 1048 C C . LYS A 1 130 ? -14.938 3.706 15.967 1.00 88.88 130 LYS A C 1
ATOM 1050 O O . LYS A 1 130 ? -15.651 3.982 16.920 1.00 88.88 130 LYS A O 1
ATOM 1055 N N . PHE A 1 131 ? -14.997 2.513 15.373 1.00 85.56 131 PHE A N 1
ATOM 1056 C CA . PHE A 1 131 ? -15.898 1.463 15.853 1.00 85.56 131 PHE A CA 1
ATOM 1057 C C . PHE A 1 131 ? -15.534 0.974 17.262 1.00 85.56 131 PHE A C 1
ATOM 1059 O O . PHE A 1 131 ? -16.419 0.703 18.069 1.00 85.56 131 PHE A O 1
ATOM 1066 N N . LYS A 1 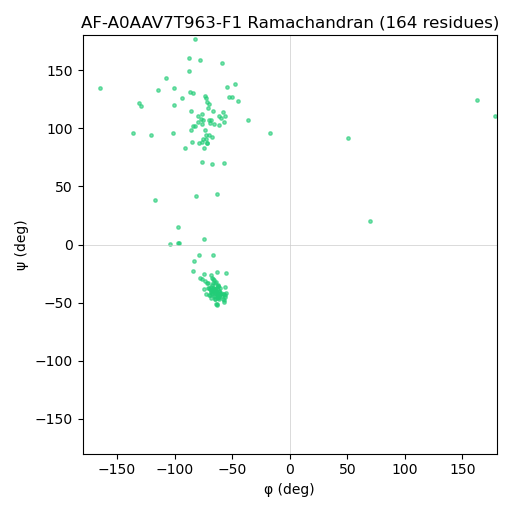132 ? -14.238 0.851 17.570 1.00 88.94 132 LYS A N 1
ATOM 1067 C CA . LYS A 1 132 ? -13.777 0.474 18.912 1.00 88.94 132 LYS A CA 1
ATOM 1068 C C . LYS A 1 132 ? -14.092 1.552 19.944 1.00 88.94 132 LYS A C 1
ATOM 1070 O O . LYS A 1 132 ? -14.467 1.199 21.054 1.00 88.94 132 LYS A O 1
ATOM 1075 N N . GLU A 1 133 ? -13.942 2.819 19.576 1.00 85.94 133 GLU A N 1
ATOM 1076 C CA . GLU A 1 133 ? -14.262 3.962 20.431 1.00 85.94 133 GLU A CA 1
ATOM 1077 C C . GLU A 1 133 ? -15.755 3.996 20.770 1.00 85.94 133 GLU A C 1
ATOM 1079 O O . GLU A 1 133 ? -16.098 3.958 21.946 1.00 85.94 133 GLU A O 1
ATOM 1084 N N . ILE A 1 134 ? -16.630 3.904 19.762 1.00 85.31 134 ILE A N 1
ATOM 1085 C CA . ILE A 1 134 ? -18.088 3.846 19.967 1.00 85.31 134 ILE A CA 1
ATOM 1086 C C . ILE A 1 134 ? -18.467 2.660 20.858 1.00 85.31 134 ILE A C 1
ATOM 1088 O O . ILE A 1 134 ? -19.207 2.819 21.819 1.00 85.31 134 ILE A O 1
ATOM 1092 N N . ARG A 1 135 ? -17.927 1.464 20.590 1.00 84.69 135 ARG A N 1
ATOM 1093 C CA . ARG A 1 135 ? -18.225 0.279 21.408 1.00 84.69 135 ARG A CA 1
ATOM 1094 C C . ARG A 1 135 ? -17.771 0.448 22.861 1.00 84.69 135 ARG A C 1
ATOM 1096 O O . ARG A 1 135 ? -18.409 -0.094 23.759 1.00 84.69 135 ARG A O 1
ATOM 1103 N N . LYS A 1 136 ? -16.655 1.145 23.088 1.00 83.88 136 LYS A N 1
ATOM 1104 C CA . LYS A 1 136 ? -16.151 1.431 24.432 1.00 83.88 136 LYS A CA 1
ATOM 1105 C C . LYS A 1 136 ? -17.079 2.409 25.154 1.00 83.88 136 LYS A C 1
ATOM 1107 O O . LYS A 1 136 ? -17.485 2.117 26.273 1.00 83.88 136 LYS A O 1
ATOM 1112 N N . GLU A 1 137 ? -17.485 3.483 24.485 1.00 80.44 137 GLU A N 1
ATOM 1113 C CA . GLU A 1 137 ? -18.446 4.452 25.019 1.00 80.44 137 GLU A CA 1
ATOM 1114 C C . GLU A 1 137 ? -19.803 3.798 25.330 1.00 80.44 137 GLU A C 1
ATOM 1116 O O . GLU A 1 137 ? -20.361 4.009 26.401 1.00 80.44 137 GLU A O 1
ATOM 1121 N N . GLU A 1 138 ? -20.310 2.926 24.452 1.00 78.31 138 GLU A N 1
ATOM 1122 C CA . GLU A 1 138 ? -21.539 2.160 24.702 1.00 78.31 138 GLU A CA 1
ATOM 1123 C C . GLU A 1 138 ? -21.411 1.241 25.921 1.00 78.31 138 GLU A C 1
ATOM 1125 O O . GLU A 1 138 ? -22.356 1.124 26.701 1.00 78.31 138 GLU A O 1
ATOM 1130 N N . SER A 1 139 ? -20.255 0.592 26.107 1.00 72.94 139 SER A N 1
ATOM 1131 C CA . SER A 1 139 ? -20.022 -0.238 27.292 1.00 72.94 139 SER A CA 1
ATOM 1132 C C . SER A 1 139 ? -19.917 0.584 28.577 1.00 72.94 139 SER A C 1
ATOM 1134 O O . SER A 1 139 ? -20.435 0.153 29.599 1.00 72.94 139 SER A O 1
ATOM 1136 N N . GLU A 1 140 ? -19.314 1.772 28.528 1.00 73.06 140 GLU A N 1
ATOM 1137 C CA . GLU A 1 140 ? -19.218 2.680 29.677 1.00 73.06 140 GLU A CA 1
ATOM 1138 C C . GLU A 1 140 ? -20.601 3.254 30.041 1.00 73.06 140 GLU A C 1
ATOM 1140 O O . GLU A 1 140 ? -21.002 3.195 31.200 1.00 73.06 140 GLU A O 1
ATOM 1145 N N . GLN A 1 141 ? -21.399 3.674 29.052 1.00 70.12 141 GLN A N 1
ATOM 1146 C CA . GLN A 1 141 ? -22.778 4.129 29.276 1.00 70.12 141 GLN A CA 1
ATOM 1147 C C . GLN A 1 141 ? -23.717 3.015 29.764 1.00 70.12 141 GLN A C 1
ATOM 1149 O O . GLN A 1 141 ? -24.704 3.301 30.442 1.00 70.12 141 GLN A O 1
ATOM 1154 N N . ALA A 1 142 ? -23.486 1.757 29.378 1.00 66.12 142 ALA A N 1
ATOM 1155 C CA . ALA A 1 142 ? -24.276 0.632 29.877 1.00 66.12 142 ALA A CA 1
ATOM 1156 C C . ALA A 1 142 ? -24.015 0.386 31.370 1.00 66.12 142 ALA A C 1
ATOM 1158 O O . ALA A 1 142 ? -24.968 0.170 32.113 1.00 66.12 142 ALA A O 1
ATOM 1159 N N . ILE A 1 143 ? -22.756 0.495 31.803 1.00 67.19 143 ILE A N 1
ATOM 1160 C CA . ILE A 1 143 ? -22.365 0.367 33.214 1.00 67.19 143 ILE A CA 1
ATOM 1161 C C . ILE A 1 143 ? -22.972 1.512 34.040 1.00 67.19 143 ILE A C 1
ATOM 1163 O O . ILE A 1 143 ? -23.632 1.250 35.039 1.00 67.19 143 ILE A O 1
ATOM 1167 N N . GLU A 1 144 ? -22.869 2.764 33.575 1.00 62.44 144 GLU A N 1
ATOM 1168 C CA . GLU A 1 144 ? -23.474 3.912 34.277 1.00 62.44 144 GLU A CA 1
ATOM 1169 C C . GLU A 1 144 ? -25.002 3.793 34.415 1.00 62.44 144 GLU A C 1
ATOM 1171 O O . GLU A 1 144 ? -25.575 4.163 35.441 1.00 62.44 144 GLU A O 1
ATOM 1176 N N . LYS A 1 145 ? -25.687 3.254 33.397 1.00 62.03 145 LYS A N 1
ATOM 1177 C CA . LYS A 1 145 ? -27.140 3.032 33.453 1.00 62.03 145 LYS A CA 1
ATOM 1178 C C . LYS A 1 145 ? -27.520 1.904 34.406 1.00 62.03 145 LYS A C 1
ATOM 1180 O O . LYS A 1 145 ? -28.553 2.017 35.064 1.00 62.03 145 LYS A O 1
ATOM 1185 N N . GLU A 1 146 ? -26.732 0.833 34.485 1.00 60.50 146 GLU A N 1
ATOM 1186 C CA . GLU A 1 146 ? -26.956 -0.219 35.482 1.00 60.50 146 GLU A CA 1
ATOM 1187 C C . GLU A 1 146 ? -26.810 0.345 36.902 1.00 60.50 146 GLU A C 1
ATOM 1189 O O . GLU A 1 146 ? -27.726 0.164 37.710 1.00 60.50 146 GLU A O 1
ATOM 1194 N N . ASP A 1 147 ? -25.770 1.143 37.158 1.00 57.91 147 ASP A N 1
ATOM 1195 C CA . ASP A 1 147 ? -25.551 1.810 38.447 1.00 57.91 147 ASP A CA 1
ATOM 1196 C C . ASP A 1 147 ? -26.697 2.782 38.810 1.00 57.91 147 ASP A C 1
ATOM 1198 O O . ASP A 1 147 ? -27.193 2.771 39.940 1.00 57.91 147 ASP A O 1
ATOM 1202 N N . GLU A 1 148 ? -27.207 3.585 37.863 1.00 57.50 148 GLU A N 1
ATOM 1203 C CA . GLU A 1 148 ? -28.375 4.451 38.111 1.00 57.50 148 GLU A CA 1
ATOM 1204 C C . GLU A 1 148 ? -29.660 3.655 38.398 1.00 57.50 148 GLU A C 1
ATOM 1206 O O . GLU A 1 148 ? -30.475 4.062 39.236 1.00 57.50 148 GLU A O 1
ATOM 1211 N N . THR A 1 149 ? -29.879 2.526 37.716 1.00 57.81 149 THR A N 1
ATOM 1212 C CA . THR A 1 149 ? -31.074 1.696 37.944 1.00 57.81 149 THR A CA 1
ATOM 1213 C C . THR A 1 149 ? -31.035 0.944 39.270 1.00 57.81 149 THR A C 1
ATOM 1215 O O . THR A 1 149 ? -32.087 0.795 39.901 1.00 57.81 149 THR A O 1
ATOM 1218 N N . ASP A 1 150 ? -29.855 0.528 39.732 1.00 54.16 150 ASP A N 1
ATOM 1219 C CA . ASP A 1 150 ? -29.689 -0.120 41.034 1.00 54.16 150 ASP A CA 1
ATOM 1220 C C . ASP A 1 150 ? -29.901 0.882 42.181 1.00 54.16 150 ASP A C 1
ATOM 1222 O O . ASP A 1 150 ? -30.683 0.643 43.109 1.00 54.16 150 ASP A O 1
ATOM 1226 N N . VAL A 1 151 ? -29.347 2.095 42.057 1.00 57.06 151 VAL A N 1
ATOM 1227 C CA . VAL A 1 151 ? -29.605 3.185 43.014 1.00 57.06 151 VAL A CA 1
ATOM 1228 C C . VAL A 1 151 ? -31.095 3.533 43.062 1.00 57.06 151 VAL A C 1
ATOM 1230 O O . VAL A 1 151 ? -31.644 3.707 44.149 1.00 57.06 151 VAL A O 1
ATOM 1233 N N . ARG A 1 152 ? -31.789 3.580 41.917 1.00 54.88 152 ARG A N 1
ATOM 1234 C CA . ARG A 1 152 ? -33.226 3.898 41.862 1.00 54.88 152 ARG A CA 1
ATOM 1235 C C . ARG A 1 152 ? -34.105 2.795 42.464 1.00 54.88 152 ARG A C 1
ATOM 1237 O O . ARG A 1 152 ? -35.059 3.103 43.177 1.00 54.88 152 ARG A O 1
ATOM 1244 N N . ASN A 1 153 ? -33.760 1.525 42.255 1.00 55.78 153 ASN A N 1
ATOM 1245 C CA . ASN A 1 153 ? -34.475 0.404 42.870 1.00 55.78 153 ASN A CA 1
ATOM 1246 C C . ASN A 1 153 ? -34.308 0.369 44.396 1.00 55.78 153 ASN A C 1
ATOM 1248 O O . ASN A 1 153 ? -35.276 0.088 45.107 1.00 55.78 153 ASN A O 1
ATOM 1252 N N . THR A 1 154 ? -33.130 0.704 44.931 1.00 55.72 154 THR A N 1
ATOM 1253 C CA . THR A 1 154 ? -32.928 0.737 46.390 1.00 55.72 154 THR A CA 1
ATOM 1254 C C . THR A 1 154 ? -33.728 1.855 47.075 1.00 55.72 154 THR A C 1
ATOM 1256 O O . THR A 1 154 ? -34.395 1.584 48.076 1.00 55.72 154 THR A O 1
ATOM 1259 N N . VAL A 1 155 ? -33.788 3.079 46.527 1.00 57.06 155 VAL A N 1
ATOM 1260 C CA . VAL A 1 155 ? -34.624 4.157 47.110 1.00 57.06 155 VAL A CA 1
ATOM 1261 C C . VAL A 1 155 ? -36.133 3.890 47.022 1.00 57.06 155 VAL A C 1
ATOM 1263 O O . VAL A 1 155 ? -36.881 4.310 47.909 1.00 57.06 155 VAL A O 1
ATOM 1266 N N . ASP A 1 156 ? -36.603 3.158 46.008 1.00 53.62 156 ASP A N 1
ATOM 1267 C CA . ASP A 1 156 ? -38.025 2.831 45.850 1.00 53.62 156 ASP A CA 1
ATOM 1268 C C . ASP A 1 156 ? -38.527 1.759 46.838 1.00 53.62 156 ASP A C 1
ATOM 1270 O O . ASP A 1 156 ? -39.713 1.759 47.192 1.00 53.62 156 ASP A O 1
ATOM 1274 N N . THR A 1 157 ? -37.651 0.878 47.340 1.00 54.72 157 THR A N 1
ATOM 1275 C CA . THR A 1 157 ? -38.016 -0.117 48.371 1.00 54.72 157 THR A CA 1
ATOM 1276 C C . THR A 1 157 ? -38.198 0.513 49.758 1.00 54.72 157 THR A C 1
ATOM 1278 O O . THR A 1 157 ? -39.101 0.109 50.491 1.00 54.72 157 THR A O 1
ATOM 1281 N N . CYS A 1 158 ? -37.464 1.585 50.085 1.00 53.41 158 CYS A N 1
ATOM 1282 C CA . CYS A 1 158 ? -37.659 2.353 51.325 1.00 53.41 158 CYS A CA 1
ATOM 1283 C C . CYS A 1 158 ? -38.990 3.127 51.368 1.00 53.41 158 CYS A C 1
ATOM 1285 O O . CYS A 1 158 ? -39.527 3.374 52.448 1.00 53.41 158 CYS A O 1
ATOM 1287 N N . ARG A 1 159 ? -39.573 3.494 50.217 1.00 52.47 159 ARG A N 1
ATOM 1288 C CA . ARG A 1 159 ? -40.820 4.285 50.170 1.00 52.47 159 ARG A CA 1
ATOM 1289 C C . ARG A 1 159 ? -42.098 3.452 50.320 1.00 52.47 159 ARG A C 1
ATOM 1291 O O . ARG A 1 159 ? -43.165 4.013 50.558 1.00 52.47 159 AR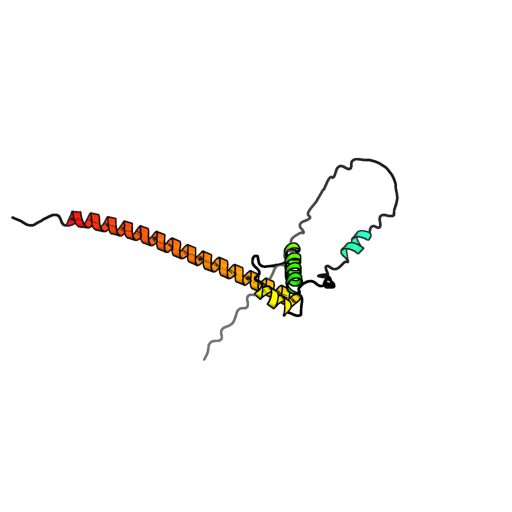G A O 1
ATOM 1298 N N . LYS A 1 160 ? -42.012 2.12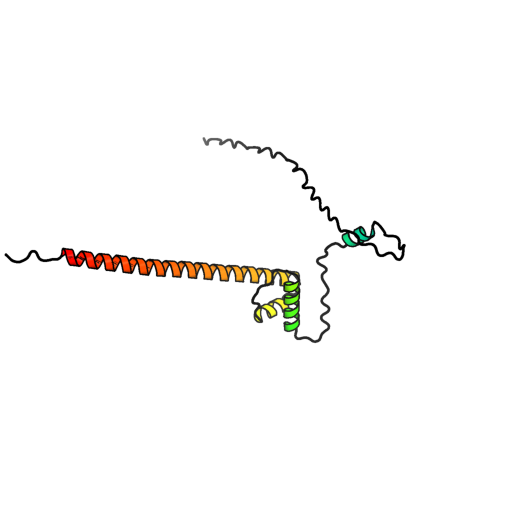4 50.194 1.00 54.16 160 LYS A N 1
ATOM 1299 C CA . LYS A 1 160 ? -43.160 1.195 50.282 1.00 54.16 160 LYS A CA 1
ATOM 1300 C C . LYS A 1 160 ? -43.346 0.558 51.667 1.00 54.16 160 LYS A C 1
ATOM 1302 O O . LYS A 1 160 ? -44.140 -0.368 51.818 1.00 54.16 160 LYS A O 1
ATOM 1307 N N . GLY A 1 161 ? -42.691 1.10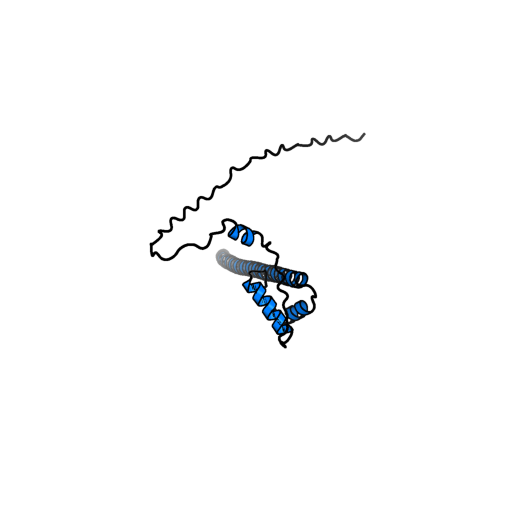1 52.695 1.00 52.25 161 GLY A N 1
ATOM 1308 C CA . GLY A 1 161 ? -42.918 0.753 54.098 1.00 52.25 161 GLY A CA 1
ATOM 1309 C C . GLY A 1 161 ? -44.300 1.178 54.615 1.00 52.25 161 GLY A C 1
ATOM 1310 O O . GLY A 1 161 ? -44.478 2.289 55.093 1.00 52.25 161 GLY A O 1
ATOM 1311 N N . ASN A 1 162 ? -45.254 0.251 54.510 1.00 56.41 162 ASN A N 1
ATOM 1312 C CA . ASN A 1 162 ? -46.295 -0.090 55.487 1.00 56.41 162 ASN A CA 1
ATOM 1313 C C . ASN A 1 162 ? -47.176 1.033 56.100 1.00 56.41 162 ASN A C 1
ATOM 1315 O O . ASN A 1 162 ? -46.906 1.526 57.190 1.00 56.41 162 ASN A O 1
ATOM 1319 N N . TRP A 1 163 ? -48.323 1.313 55.464 1.00 54.69 163 TRP A N 1
ATOM 1320 C CA . TRP A 1 163 ? -49.472 2.032 56.057 1.00 54.69 163 TRP A CA 1
ATOM 1321 C C . TRP A 1 163 ? -50.737 1.156 56.125 1.00 54.69 163 TRP A C 1
ATOM 1323 O O . TRP A 1 163 ? -51.843 1.624 55.851 1.00 54.69 163 TRP A O 1
ATOM 1333 N N . ARG A 1 164 ? -50.618 -0.140 56.433 1.00 51.62 164 ARG A N 1
ATOM 1334 C CA . ARG A 1 164 ? -51.798 -0.994 56.645 1.00 51.62 164 ARG A CA 1
ATOM 1335 C C . ARG A 1 164 ? -51.617 -1.885 57.858 1.00 51.62 164 ARG A C 1
ATOM 1337 O O . ARG A 1 164 ? -51.050 -2.957 57.725 1.00 51.62 164 ARG A O 1
ATOM 1344 N N . THR A 1 165 ? -52.146 -1.424 58.990 1.00 52.78 165 THR A N 1
ATOM 1345 C CA . THR A 1 165 ? -53.263 -2.064 59.717 1.00 52.78 165 THR A CA 1
ATOM 1346 C C . THR A 1 165 ? -53.542 -1.257 60.988 1.00 52.78 165 THR A C 1
ATOM 1348 O O . THR A 1 165 ? -52.718 -1.255 61.899 1.00 52.78 165 THR A O 1
ATOM 1351 N N . LEU A 1 166 ? -54.688 -0.571 61.014 1.00 50.78 166 LEU A N 1
ATOM 1352 C CA . LEU A 1 166 ? -55.415 -0.146 62.214 1.00 50.78 166 LEU A CA 1
ATOM 1353 C C . LEU A 1 166 ? -56.734 -0.918 62.231 1.00 50.78 166 LEU A C 1
ATOM 1355 O O . LEU A 1 166 ? -57.282 -1.108 61.118 1.00 50.78 166 LEU A O 1
#

Radius of gyration: 35.5 Å; Cα contacts (8 Å, |Δi|>4): 35; chains: 1; bounding box: 106×60×80 Å

Nearest PDB structures (foldseek):
  8cbk-assembly1_F  TM=4.876E-01  e=5.006E-06  Homo sapiens

Solvent-accessible surface area (b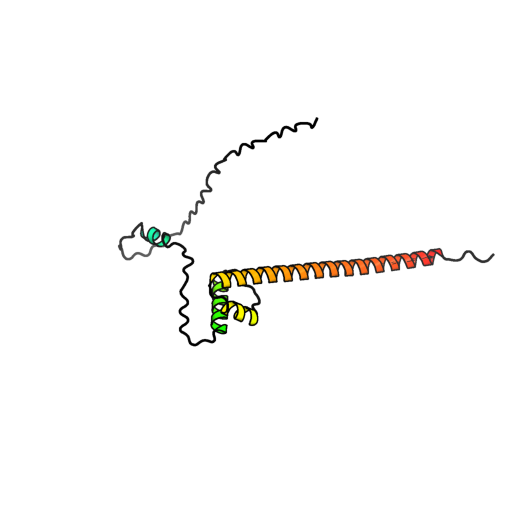ackbone atoms only — not comparable to full-atom values): 10965 Å² total; per-residue (Å²): 141,81,85,86,79,85,80,81,80,82,82,78,81,80,78,83,75,81,74,79,76,86,79,80,83,80,82,78,84,72,85,80,80,86,81,91,86,84,90,83,77,84,78,61,87,55,60,63,56,61,62,67,64,55,68,85,59,81,70,70,70,78,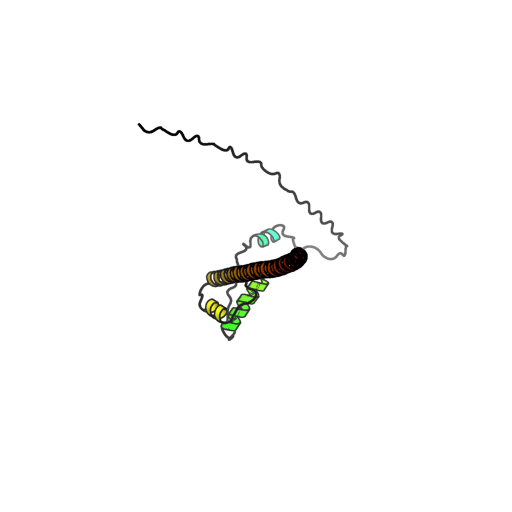77,78,79,79,67,97,60,59,69,66,56,55,47,51,50,55,52,48,54,37,45,77,69,69,46,71,59,53,93,80,81,52,72,70,58,46,52,51,45,69,70,40,90,46,74,66,56,36,52,49,50,33,42,51,50,36,52,52,49,50,56,51,52,54,50,52,50,54,52,51,51,52,53,50,52,53,52,52,53,49,51,55,50,51,54,52,50,53,57,52,54,56,60,55,60,68,73,67,72,76,94,79,86,133

pLDDT: mean 70.93, std 18.05, range [34.88, 95.62]

Secondary structure (DSSP, 8-state):
-PPP----------------------------------------TTHHHHHTTS------------S---HHHHHHHHHHHHHHTT----S---HHHHHHHHH--SHHHHHHHHHHHHHHHHHHHHHHHHHHHHHHHHHHHHHHHHHHHHHHHHHHHHTT------